Protein AF-A0A5C7LNF2-F1 (afdb_monomer_lite)

Radius of gyration: 24.25 Å; chains: 1; bounding box: 39×29×82 Å

Structure (mmCIF, N/CA/C/O backbone):
data_AF-A0A5C7LNF2-F1
#
_entry.id   AF-A0A5C7LNF2-F1
#
loop_
_atom_site.group_PDB
_atom_site.id
_atom_site.type_symbol
_atom_site.label_atom_id
_atom_site.label_alt_id
_atom_site.label_comp_id
_atom_site.label_asym_id
_atom_site.label_entity_id
_atom_site.label_seq_id
_atom_site.pdbx_PDB_ins_code
_atom_site.Cartn_x
_atom_site.Cartn_y
_atom_site.Cartn_z
_atom_site.occupancy
_atom_site.B_iso_or_equiv
_atom_site.auth_seq_id
_atom_site.auth_comp_id
_atom_site.auth_asym_id
_atom_site.auth_atom_id
_atom_site.pdbx_PDB_model_num
ATOM 1 N N . MET A 1 1 ? -9.396 15.289 19.249 1.00 38.56 1 MET A N 1
ATOM 2 C CA . MET A 1 1 ? -10.683 14.948 19.897 1.00 38.56 1 MET A CA 1
ATOM 3 C C . MET A 1 1 ? -10.760 13.434 20.010 1.00 38.56 1 MET A C 1
ATOM 5 O O . MET A 1 1 ? -11.024 12.774 19.011 1.00 38.56 1 MET A O 1
ATOM 9 N N . ASN A 1 2 ? -10.449 12.897 21.190 1.00 40.03 2 ASN A N 1
ATOM 10 C CA . ASN A 1 2 ? -10.497 11.462 21.471 1.00 40.03 2 ASN A CA 1
ATOM 11 C C . ASN A 1 2 ? -11.960 11.063 21.676 1.00 40.03 2 ASN A C 1
ATOM 13 O O . ASN A 1 2 ? -12.620 11.608 22.558 1.00 40.03 2 ASN A O 1
ATOM 17 N N . ARG A 1 3 ? -12.483 10.157 20.846 1.00 45.62 3 ARG A N 1
ATOM 18 C CA . ARG A 1 3 ? -13.803 9.551 21.061 1.00 45.62 3 ARG A CA 1
ATOM 19 C C . ARG A 1 3 ? -13.601 8.193 21.720 1.00 45.62 3 ARG A C 1
ATOM 21 O O . ARG A 1 3 ? -13.691 7.165 21.059 1.00 45.62 3 ARG A O 1
ATOM 28 N N . SER A 1 4 ? -13.282 8.216 23.008 1.00 44.75 4 SER A N 1
ATOM 29 C CA . SER A 1 4 ? -13.455 7.051 23.874 1.00 44.75 4 SER A CA 1
ATOM 30 C C . SER A 1 4 ? -14.906 7.033 24.349 1.00 44.75 4 SER A C 1
ATOM 32 O O . SER A 1 4 ? -15.467 8.090 24.645 1.00 44.75 4 SER A O 1
ATOM 34 N N . ASP A 1 5 ? -15.520 5.853 24.400 1.00 51.50 5 ASP A N 1
ATOM 35 C CA . ASP A 1 5 ? -16.830 5.685 25.030 1.00 51.50 5 ASP A CA 1
ATOM 36 C C . ASP A 1 5 ? -16.732 6.008 26.535 1.00 51.50 5 ASP A C 1
ATOM 38 O O . ASP A 1 5 ? -15.662 5.862 27.139 1.00 51.50 5 ASP A O 1
ATOM 42 N N . ARG A 1 6 ? -17.841 6.436 27.153 1.00 57.44 6 ARG A N 1
ATOM 43 C CA . ARG A 1 6 ? -17.924 6.845 28.575 1.00 57.44 6 ARG A CA 1
ATOM 44 C C . ARG A 1 6 ? -17.488 5.749 29.562 1.00 57.44 6 ARG A C 1
ATOM 46 O O . ARG A 1 6 ? -17.333 6.034 30.743 1.00 57.44 6 ARG A O 1
ATOM 53 N N . THR A 1 7 ? -17.283 4.521 29.094 1.00 60.19 7 THR A N 1
ATOM 54 C CA . THR A 1 7 ? -16.947 3.325 29.878 1.00 60.19 7 THR A CA 1
ATOM 55 C C . THR A 1 7 ? -15.483 2.886 29.763 1.00 60.19 7 THR A C 1
ATOM 57 O O . THR A 1 7 ? -15.115 1.871 30.347 1.00 60.19 7 THR A O 1
ATOM 60 N N . GLY A 1 8 ? -14.632 3.592 29.003 1.00 56.94 8 GLY A N 1
ATOM 61 C CA . GLY A 1 8 ? -13.210 3.235 28.854 1.00 56.94 8 GLY A CA 1
ATOM 62 C C . GLY A 1 8 ? -12.959 1.899 28.137 1.00 56.94 8 GLY A C 1
ATOM 63 O O . GLY A 1 8 ? -11.827 1.422 28.104 1.00 56.94 8 GLY A O 1
ATOM 64 N N . THR A 1 9 ? -13.998 1.297 27.547 1.00 58.50 9 THR A N 1
ATOM 65 C CA . THR A 1 9 ? -13.875 0.041 26.805 1.00 58.50 9 THR A CA 1
ATOM 66 C C . THR A 1 9 ? -13.363 0.336 25.392 1.00 58.50 9 THR A C 1
ATOM 68 O O . THR A 1 9 ? -14.009 1.089 24.657 1.00 58.50 9 THR A O 1
ATOM 71 N N . PRO A 1 10 ? -12.209 -0.217 24.979 1.00 63.03 10 PRO A N 1
ATOM 72 C CA . PRO A 1 10 ? -11.702 -0.020 23.629 1.00 63.03 10 PRO A CA 1
ATOM 73 C C . PRO A 1 10 ? -12.667 -0.614 22.597 1.00 63.03 10 PRO A C 1
ATOM 75 O O . PRO A 1 10 ? -13.002 -1.796 22.635 1.00 63.03 10 PRO A O 1
ATOM 78 N N . ILE A 1 11 ? -13.103 0.213 21.645 1.00 74.38 11 ILE A N 1
ATOM 79 C CA . ILE A 1 11 ? -13.879 -0.250 20.494 1.00 74.38 11 ILE A CA 1
ATOM 80 C C . ILE A 1 11 ? -12.915 -0.971 19.550 1.00 74.38 11 ILE A C 1
ATOM 82 O O . ILE A 1 11 ? -11.967 -0.376 19.020 1.00 74.38 11 ILE A O 1
ATOM 86 N N . PHE A 1 12 ? -13.162 -2.259 19.338 1.00 78.00 12 PHE A N 1
ATOM 87 C CA . PHE A 1 12 ? -12.359 -3.098 18.459 1.00 78.00 12 PHE A CA 1
ATOM 88 C C . PHE A 1 12 ? -13.042 -3.310 17.113 1.00 78.00 12 PHE A C 1
ATOM 90 O O . PHE A 1 12 ? -14.254 -3.500 17.029 1.00 78.00 12 PHE A O 1
ATOM 97 N N . LYS A 1 13 ? -12.232 -3.335 16.056 1.00 82.25 13 LYS A N 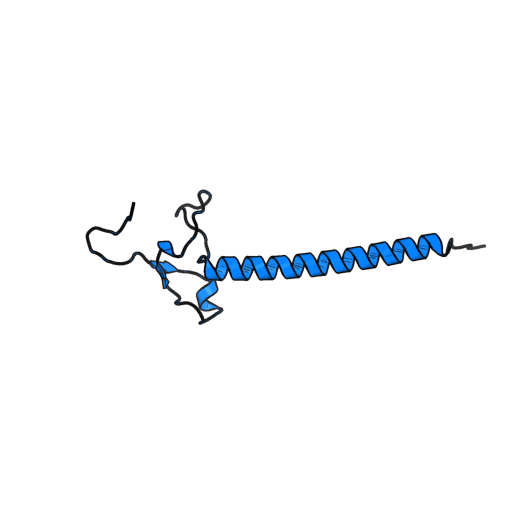1
ATOM 98 C CA . LYS A 1 13 ? -12.643 -3.732 14.711 1.00 82.25 13 LYS A CA 1
ATOM 99 C C . LYS A 1 13 ? -11.729 -4.849 14.212 1.00 82.25 13 LYS A C 1
ATOM 101 O O . LYS A 1 13 ? -10.515 -4.819 14.431 1.00 82.25 13 LYS A O 1
ATOM 106 N N . THR A 1 14 ? -12.308 -5.828 13.525 1.00 84.50 14 THR A N 1
ATOM 107 C CA . THR A 1 14 ? -11.553 -6.938 12.939 1.00 84.50 14 THR A CA 1
ATOM 108 C C . THR A 1 14 ? -10.775 -6.481 11.706 1.00 84.50 14 THR A C 1
ATOM 110 O O . THR A 1 14 ? -11.260 -5.709 10.874 1.00 84.50 14 THR A O 1
ATOM 113 N N . CYS A 1 15 ? -9.534 -6.952 11.590 1.00 88.06 15 CYS A N 1
ATOM 114 C CA . CYS A 1 15 ? -8.698 -6.747 10.412 1.00 88.06 15 CYS A CA 1
ATOM 115 C C . CYS A 1 15 ? -8.405 -8.109 9.758 1.00 88.06 15 CYS A C 1
ATOM 117 O O . CYS A 1 15 ? -7.582 -8.859 10.285 1.00 88.06 15 CYS A O 1
ATOM 119 N N . PRO A 1 16 ? -8.962 -8.406 8.568 1.00 85.00 16 PRO A N 1
ATOM 120 C CA . PRO A 1 16 ? -8.732 -9.688 7.886 1.00 85.00 16 PRO A CA 1
ATOM 121 C C . PRO A 1 16 ? -7.254 -9.952 7.548 1.00 85.00 16 PRO A C 1
ATOM 123 O O . PRO A 1 16 ? -6.819 -11.082 7.365 1.00 85.00 16 PRO A O 1
ATOM 126 N N . GLY A 1 17 ? -6.440 -8.894 7.452 1.00 82.62 17 GLY A N 1
ATOM 127 C CA . GLY A 1 17 ? -5.002 -9.021 7.210 1.00 82.62 17 GLY A CA 1
ATOM 128 C C . GLY A 1 17 ? -4.204 -9.529 8.416 1.00 82.62 17 GLY A C 1
ATOM 129 O O . GLY A 1 17 ? -3.068 -9.964 8.229 1.00 82.62 17 GLY A O 1
ATOM 130 N N . CYS A 1 18 ? -4.772 -9.455 9.624 1.00 80.56 18 CYS A N 1
ATOM 131 C CA . CYS A 1 18 ? -4.152 -9.940 10.856 1.00 80.56 18 CYS A CA 1
ATOM 132 C C . CYS A 1 18 ? -4.312 -11.461 11.022 1.00 80.56 18 CYS A C 1
ATOM 134 O O . CYS A 1 18 ? -3.403 -12.103 11.531 1.00 80.56 18 CYS A O 1
ATOM 136 N N . GLU A 1 19 ? -5.402 -12.054 10.522 1.00 68.88 19 GLU A N 1
ATOM 137 C CA . GLU A 1 19 ? -5.620 -13.517 10.531 1.00 68.88 19 GLU A CA 1
ATOM 138 C C . GLU A 1 19 ? -4.554 -14.256 9.719 1.00 68.88 19 GLU A C 1
ATOM 140 O O . GLU A 1 19 ? -4.014 -15.276 10.133 1.00 68.88 19 GLU A O 1
ATOM 145 N N . ILE A 1 20 ? -4.207 -13.697 8.560 1.00 69.50 20 ILE A N 1
ATOM 146 C CA . ILE A 1 20 ? -3.2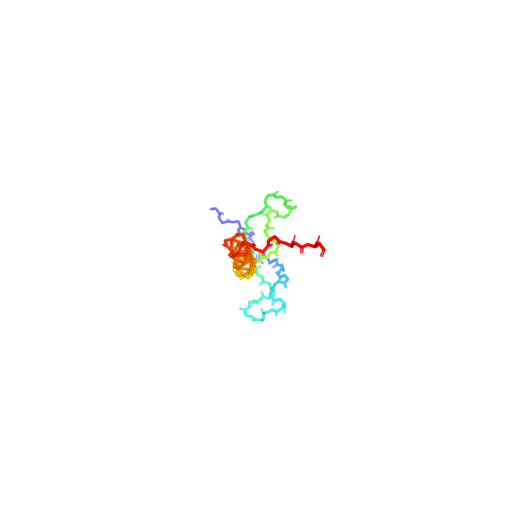63 -14.305 7.614 1.00 69.50 20 ILE A CA 1
ATOM 147 C C . ILE A 1 20 ? -1.810 -14.104 8.074 1.00 69.50 20 ILE A C 1
ATOM 149 O O . ILE A 1 20 ? -0.900 -14.811 7.636 1.00 69.50 20 ILE A O 1
ATOM 153 N N . ARG A 1 21 ? -1.548 -13.106 8.929 1.00 64.38 21 ARG A N 1
ATOM 154 C CA . ARG A 1 21 ? -0.203 -12.798 9.423 1.00 64.38 21 ARG A CA 1
ATOM 155 C C . ARG A 1 21 ? -0.247 -12.497 10.924 1.00 64.38 21 ARG A C 1
ATOM 157 O O . ARG A 1 21 ? -0.558 -11.357 11.274 1.00 64.38 21 ARG A O 1
ATOM 164 N N . PRO A 1 22 ? 0.213 -13.422 11.792 1.00 57.94 22 PRO A N 1
ATOM 165 C CA . PRO A 1 22 ? 0.108 -13.309 13.252 1.00 57.94 22 PRO A CA 1
ATOM 166 C C . PRO A 1 22 ? 0.990 -12.207 13.869 1.00 57.94 22 PRO A C 1
ATOM 168 O O . PRO A 1 22 ? 1.100 -12.104 15.084 1.00 57.94 22 PRO A O 1
ATOM 171 N N . ARG A 1 23 ? 1.613 -11.344 13.051 1.00 56.59 23 ARG A N 1
ATOM 172 C CA . ARG A 1 23 ? 2.380 -10.179 13.523 1.00 56.59 23 ARG A CA 1
ATOM 173 C C . ARG A 1 23 ? 1.506 -9.083 14.137 1.00 56.59 23 ARG A C 1
ATOM 175 O O . ARG A 1 23 ? 2.048 -8.141 14.704 1.00 56.59 23 ARG A O 1
ATOM 182 N N . HIS A 1 24 ? 0.185 -9.176 14.015 1.00 55.38 24 HIS A N 1
ATOM 183 C CA . HIS A 1 24 ? -0.745 -8.179 14.529 1.00 55.38 24 HIS A CA 1
ATOM 184 C C . HIS A 1 24 ? -1.950 -8.894 15.151 1.00 55.38 24 HIS A C 1
ATOM 186 O O . HIS A 1 24 ? -2.422 -9.889 14.603 1.00 55.38 24 HIS A O 1
ATOM 192 N N . GLN A 1 25 ? -2.453 -8.395 16.280 1.00 61.09 25 GLN A N 1
ATOM 193 C CA . GLN A 1 25 ? -3.638 -8.963 16.926 1.00 61.09 25 GLN A CA 1
ATOM 194 C C . GLN A 1 25 ? -4.865 -8.839 16.003 1.00 61.09 25 GLN A C 1
ATOM 196 O O . GLN A 1 25 ? -5.044 -7.832 15.310 1.00 61.09 25 GLN A O 1
ATOM 201 N N . LEU A 1 26 ? -5.694 -9.889 15.987 1.00 58.19 26 LEU A N 1
ATOM 202 C CA . LEU A 1 26 ? -6.924 -10.018 15.189 1.00 58.19 26 LEU A CA 1
ATOM 203 C C . LEU A 1 26 ? -7.897 -8.841 15.400 1.00 58.19 26 LEU A C 1
ATOM 205 O O . LEU A 1 26 ? -8.580 -8.395 14.474 1.00 58.19 26 LEU A O 1
ATOM 209 N N . HIS A 1 27 ? -7.893 -8.310 16.620 1.00 62.38 27 HIS A N 1
ATOM 210 C CA . HIS A 1 27 ? -8.662 -7.157 17.052 1.00 62.38 27 HIS A CA 1
ATOM 211 C C . HIS A 1 27 ? -7.713 -5.963 17.136 1.00 62.38 27 HIS A C 1
ATOM 213 O O . HIS A 1 27 ? -6.839 -5.914 17.998 1.00 62.38 27 HIS A O 1
ATOM 219 N N . ALA A 1 28 ? -7.869 -5.000 16.231 1.00 66.56 28 ALA A N 1
ATOM 220 C CA . ALA A 1 28 ? -7.169 -3.726 16.324 1.00 66.56 28 ALA A CA 1
ATOM 221 C C . ALA A 1 28 ? -8.145 -2.664 16.844 1.00 66.56 28 ALA A C 1
ATOM 223 O O . ALA A 1 28 ? -9.331 -2.680 16.498 1.00 66.56 28 ALA A O 1
ATOM 224 N N . SER A 1 29 ? -7.659 -1.736 17.674 1.00 77.44 29 SER A N 1
ATOM 225 C CA . SER A 1 29 ? -8.451 -0.562 18.048 1.00 77.44 29 SER A CA 1
ATOM 226 C C . SER A 1 29 ? -8.867 0.204 16.791 1.00 77.44 29 SER A C 1
ATOM 228 O O . SER A 1 29 ? -8.134 0.235 15.797 1.00 77.44 29 SER A O 1
ATOM 230 N N . VAL A 1 30 ? -10.031 0.850 16.822 1.00 82.75 30 VAL A N 1
ATOM 231 C CA . VAL A 1 30 ? -10.506 1.695 15.709 1.00 82.75 30 VAL A CA 1
ATOM 232 C C . VAL A 1 30 ? -9.484 2.763 15.284 1.00 82.75 30 VAL A C 1
ATOM 234 O O . VAL A 1 30 ? -9.394 3.097 14.106 1.00 82.75 30 VAL A O 1
ATOM 237 N N . GLU A 1 31 ? -8.637 3.225 16.204 1.00 83.69 31 GLU A N 1
ATOM 238 C CA . GLU A 1 31 ? -7.556 4.195 15.964 1.00 83.69 31 GLU A CA 1
ATOM 239 C C . GLU A 1 31 ? -6.446 3.661 15.043 1.00 83.69 31 GLU A C 1
ATOM 241 O O . GLU A 1 31 ? -5.772 4.417 14.328 1.00 83.69 31 GLU A O 1
ATOM 246 N N . ASN A 1 32 ? -6.274 2.338 15.014 1.00 86.31 32 ASN A N 1
ATOM 247 C CA . ASN A 1 32 ? -5.331 1.659 14.135 1.00 86.31 32 ASN A CA 1
ATOM 248 C C . ASN A 1 32 ? -5.856 1.508 12.704 1.00 86.31 32 ASN A C 1
ATOM 250 O O . ASN A 1 32 ? -5.118 1.045 11.831 1.00 86.31 32 ASN A O 1
ATOM 254 N N . PHE A 1 33 ? -7.089 1.928 12.424 1.00 89.75 33 PHE A N 1
ATOM 255 C CA . PHE A 1 33 ? -7.633 2.004 11.075 1.00 89.75 33 PHE A CA 1
ATOM 256 C C . PHE A 1 33 ? -7.492 3.422 10.514 1.00 89.75 33 PHE A C 1
ATOM 258 O O . PHE A 1 33 ? -7.546 4.421 11.226 1.00 89.75 33 PHE A O 1
ATOM 265 N N . GLY A 1 34 ? -7.243 3.518 9.208 1.00 89.25 34 GLY A N 1
ATOM 266 C CA . GLY A 1 34 ? -7.349 4.794 8.502 1.00 89.25 34 GLY A CA 1
ATOM 267 C C . GLY A 1 34 ? -8.813 5.158 8.259 1.00 89.25 34 GLY A C 1
ATOM 268 O O . GLY A 1 34 ? -9.676 4.281 8.273 1.00 89.25 34 GLY A O 1
ATOM 269 N N . VAL A 1 35 ? -9.086 6.427 7.967 1.00 91.19 35 VAL A N 1
ATOM 270 C CA . VAL A 1 35 ? -10.425 6.878 7.564 1.00 91.19 35 VAL A CA 1
ATOM 271 C C . VAL A 1 35 ? -10.728 6.413 6.136 1.00 91.19 35 VAL A C 1
ATOM 273 O O . VAL A 1 35 ? -9.845 6.379 5.269 1.00 91.19 35 VAL A O 1
ATOM 276 N N . ASN A 1 36 ? -11.977 6.020 5.896 1.00 92.12 36 ASN A N 1
ATOM 277 C CA . ASN A 1 36 ? -12.521 5.784 4.567 1.00 92.12 36 ASN A CA 1
ATOM 278 C C . ASN A 1 36 ? -13.993 6.210 4.509 1.00 92.12 36 ASN A C 1
ATOM 280 O O . ASN A 1 36 ? -14.875 5.467 4.934 1.00 92.12 36 ASN A O 1
ATOM 284 N N . THR A 1 37 ? -14.249 7.389 3.949 1.00 92.56 37 THR A N 1
ATOM 285 C CA . THR A 1 37 ? -15.595 7.969 3.845 1.00 92.56 37 THR A CA 1
ATOM 286 C C . THR A 1 37 ? -16.510 7.210 2.889 1.00 92.56 37 THR A C 1
ATOM 288 O O . THR A 1 37 ? -17.723 7.358 2.972 1.00 92.56 37 THR A O 1
ATOM 291 N N . SER A 1 38 ? -15.966 6.358 2.014 1.00 93.06 38 SER A N 1
ATOM 292 C CA . SER A 1 38 ? -16.773 5.554 1.092 1.00 93.06 38 SER A CA 1
ATOM 293 C C . SER A 1 38 ? -17.432 4.342 1.764 1.00 93.06 38 SER A C 1
ATOM 295 O O . SER A 1 38 ? -18.150 3.594 1.104 1.00 93.06 38 SER A O 1
ATOM 297 N N . ARG A 1 39 ? -17.132 4.070 3.041 1.00 88.31 39 ARG A N 1
ATOM 298 C CA . ARG A 1 39 ? -17.632 2.903 3.777 1.00 88.31 39 ARG A CA 1
ATOM 299 C C . ARG A 1 39 ? -18.591 3.324 4.880 1.00 88.31 39 ARG A C 1
ATOM 301 O O . ARG A 1 39 ? -18.413 4.366 5.500 1.00 88.31 39 ARG A O 1
ATOM 308 N N . LYS A 1 40 ? -19.557 2.451 5.180 1.00 89.12 40 LYS A N 1
ATOM 309 C CA . LYS A 1 40 ? -20.593 2.676 6.203 1.00 89.12 40 LYS A CA 1
ATOM 310 C C . LYS A 1 40 ? -20.021 2.964 7.597 1.00 89.12 40 LYS A C 1
ATOM 312 O O . LYS A 1 40 ? -20.608 3.725 8.351 1.00 89.12 40 LYS A O 1
ATOM 317 N N . ASP A 1 41 ? -18.887 2.353 7.932 1.00 86.00 41 ASP A N 1
ATOM 318 C CA . ASP A 1 41 ? -18.202 2.508 9.219 1.00 86.00 41 ASP A CA 1
ATOM 319 C C . ASP A 1 41 ? -17.186 3.661 9.242 1.00 86.00 41 ASP A C 1
ATOM 321 O O . ASP A 1 41 ? -16.550 3.894 10.266 1.00 86.00 41 ASP A O 1
ATOM 325 N N . GLY A 1 42 ? -16.989 4.364 8.122 1.00 90.50 42 GLY A N 1
ATOM 326 C CA . GLY A 1 42 ? -16.023 5.458 8.012 1.00 90.50 42 GLY A CA 1
ATOM 327 C C . GLY A 1 42 ? -14.554 5.031 8.129 1.00 90.50 42 GLY A C 1
ATOM 328 O O . GLY A 1 42 ? -13.675 5.893 8.184 1.00 90.50 42 GLY A O 1
ATOM 329 N N . LEU A 1 43 ? -14.252 3.728 8.163 1.00 91.44 43 LEU A N 1
ATOM 330 C CA . LEU A 1 43 ? -12.918 3.189 8.440 1.00 91.44 43 LEU A CA 1
ATOM 331 C C . LEU A 1 43 ? -12.450 2.236 7.336 1.00 91.44 43 LEU A C 1
ATOM 333 O O . LEU A 1 43 ? -13.221 1.480 6.749 1.00 91.44 43 LEU A O 1
ATOM 337 N N . GLN A 1 44 ? -11.142 2.199 7.090 1.00 91.94 44 GLN A N 1
ATOM 338 C CA . GLN A 1 44 ? -10.514 1.262 6.154 1.00 91.94 44 GLN A CA 1
ATOM 339 C C . GLN A 1 44 ? -10.794 -0.204 6.525 1.00 91.94 44 GLN A C 1
ATOM 341 O O . GLN A 1 44 ? -11.014 -0.527 7.685 1.00 91.94 44 GLN A O 1
ATOM 346 N N . VAL A 1 45 ? -10.761 -1.115 5.546 1.00 89.94 45 VAL A N 1
ATOM 347 C CA . VAL A 1 45 ? -10.937 -2.569 5.785 1.00 89.94 45 VAL A CA 1
ATOM 348 C C . VAL A 1 45 ? -9.793 -3.155 6.606 1.00 89.94 45 VAL A C 1
ATOM 350 O O . VAL A 1 45 ? -10.001 -4.037 7.429 1.00 89.94 45 VAL A O 1
ATOM 353 N N . TYR A 1 46 ? -8.580 -2.675 6.350 1.00 89.06 46 TYR A N 1
ATOM 354 C CA . TYR A 1 46 ? -7.357 -3.155 6.980 1.00 89.06 46 TYR A CA 1
ATOM 355 C C . TYR A 1 46 ? -6.837 -2.105 7.957 1.00 89.06 46 TYR A C 1
ATOM 357 O O . TYR A 1 46 ? -6.956 -0.902 7.696 1.00 89.06 46 TYR A O 1
ATOM 365 N N . CYS A 1 47 ? -6.197 -2.551 9.039 1.00 90.06 47 CYS A N 1
ATOM 366 C CA . CYS A 1 47 ? -5.422 -1.658 9.892 1.00 90.06 47 CYS A CA 1
ATOM 367 C C . CYS A 1 47 ? -4.281 -1.009 9.084 1.00 90.06 47 CYS A C 1
ATOM 369 O O . CYS A 1 47 ? -3.854 -1.528 8.045 1.00 90.06 47 CYS A O 1
ATOM 371 N N . LYS A 1 48 ? -3.762 0.124 9.562 1.00 87.94 48 LYS A N 1
ATOM 372 C CA . LYS A 1 48 ? -2.695 0.903 8.911 1.00 87.94 48 LYS A CA 1
ATOM 373 C C . LYS A 1 48 ? -1.485 0.032 8.542 1.00 87.94 48 LYS A C 1
ATOM 375 O O . LYS A 1 48 ? -0.975 0.153 7.430 1.00 87.94 48 LYS A O 1
ATOM 380 N N . ALA A 1 49 ? -1.088 -0.895 9.418 1.00 85.62 49 ALA A N 1
ATOM 381 C CA . ALA A 1 49 ? 0.027 -1.815 9.183 1.00 85.62 49 ALA A CA 1
ATOM 382 C C . ALA A 1 49 ? -0.240 -2.784 8.014 1.00 85.62 49 ALA A C 1
ATOM 384 O O . ALA A 1 49 ? 0.536 -2.846 7.056 1.00 85.62 49 ALA A O 1
ATOM 385 N N . CYS A 1 50 ? -1.372 -3.497 8.038 1.00 88.50 50 CYS A N 1
ATOM 386 C CA . CYS A 1 50 ? -1.762 -4.403 6.955 1.00 88.50 50 CYS A CA 1
ATOM 387 C C . CYS A 1 50 ? -1.983 -3.654 5.633 1.00 88.50 50 CYS A C 1
ATOM 389 O O . CYS A 1 50 ? -1.629 -4.159 4.566 1.00 88.50 50 CYS A O 1
ATOM 391 N N . LEU A 1 51 ? -2.524 -2.434 5.689 1.00 89.44 51 LEU A N 1
ATOM 392 C CA . LEU A 1 51 ? -2.701 -1.586 4.516 1.00 89.44 51 LEU A CA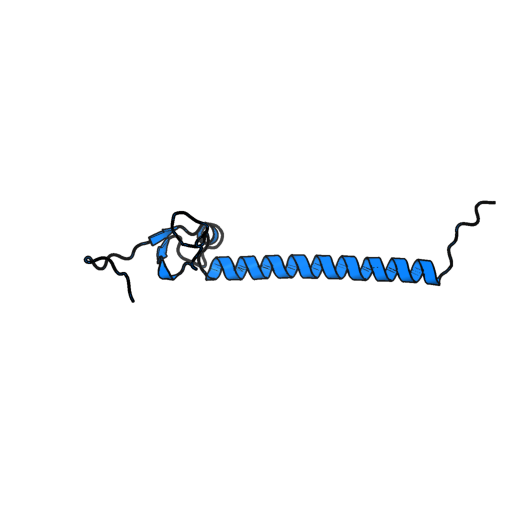 1
ATOM 393 C C . LEU A 1 51 ? -1.353 -1.170 3.908 1.00 89.44 51 LEU A C 1
ATOM 395 O O . LEU A 1 51 ? -1.185 -1.276 2.693 1.00 89.44 51 LEU A O 1
ATOM 399 N N . ALA A 1 52 ? -0.385 -0.748 4.726 1.00 86.38 52 ALA A N 1
ATOM 400 C CA . ALA A 1 52 ? 0.960 -0.388 4.276 1.00 86.38 52 ALA A CA 1
ATOM 401 C C . ALA A 1 52 ? 1.672 -1.575 3.611 1.00 86.38 52 ALA A C 1
ATOM 403 O O . ALA A 1 52 ? 2.215 -1.441 2.512 1.00 86.38 52 ALA A O 1
ATOM 404 N N . PHE A 1 53 ? 1.585 -2.761 4.218 1.00 84.69 53 PHE A N 1
ATOM 405 C CA . PHE A 1 53 ? 2.131 -3.985 3.637 1.00 84.69 53 PHE A CA 1
ATOM 406 C C . PHE A 1 53 ? 1.515 -4.295 2.266 1.00 84.69 53 PHE A C 1
ATOM 408 O O . PHE A 1 53 ? 2.234 -4.536 1.294 1.00 84.69 53 PHE A O 1
ATOM 415 N N . ARG A 1 54 ? 0.181 -4.237 2.156 1.00 86.06 54 ARG A N 1
ATOM 416 C CA . ARG A 1 54 ? -0.520 -4.471 0.884 1.00 86.06 54 ARG A CA 1
ATOM 417 C C . ARG A 1 54 ? -0.141 -3.452 -0.185 1.00 86.06 54 ARG A C 1
ATOM 419 O O . ARG A 1 54 ? 0.009 -3.830 -1.344 1.00 86.06 54 ARG A O 1
ATOM 426 N N . ARG A 1 55 ? 0.026 -2.180 0.189 1.00 86.94 55 ARG A N 1
ATOM 427 C CA . ARG A 1 55 ? 0.477 -1.125 -0.730 1.00 86.94 55 ARG A CA 1
ATOM 428 C C . ARG A 1 55 ? 1.882 -1.410 -1.252 1.00 86.94 55 ARG A C 1
ATOM 430 O O . ARG A 1 55 ? 2.078 -1.356 -2.461 1.00 86.94 55 ARG A O 1
ATOM 437 N N . LYS A 1 56 ? 2.816 -1.808 -0.381 1.00 82.00 56 LYS A N 1
ATOM 438 C CA . LYS A 1 56 ? 4.174 -2.197 -0.791 1.00 82.00 56 LYS A CA 1
ATOM 439 C C . LYS A 1 56 ? 4.156 -3.393 -1.747 1.00 82.00 56 LYS A C 1
ATOM 441 O O . LYS A 1 56 ? 4.767 -3.333 -2.805 1.00 82.00 56 LYS A O 1
ATOM 446 N N . ALA A 1 57 ? 3.392 -4.441 -1.432 1.00 78.56 57 ALA A N 1
ATOM 447 C CA . ALA A 1 57 ? 3.253 -5.608 -2.308 1.00 78.56 57 ALA A CA 1
ATOM 448 C C . ALA A 1 57 ? 2.597 -5.275 -3.665 1.00 78.56 57 ALA A C 1
ATOM 450 O O . ALA A 1 57 ? 2.913 -5.888 -4.682 1.00 78.56 57 ALA A O 1
ATOM 451 N N . ALA A 1 58 ? 1.672 -4.311 -3.708 1.00 76.88 58 ALA A N 1
ATOM 452 C CA . ALA A 1 58 ? 1.107 -3.818 -4.962 1.00 76.88 58 ALA A CA 1
ATOM 453 C C . ALA A 1 58 ? 2.120 -2.998 -5.778 1.00 76.88 58 ALA A C 1
ATOM 455 O O . ALA A 1 58 ? 2.145 -3.151 -6.994 1.00 76.88 58 ALA A O 1
ATOM 456 N N . GLY A 1 59 ? 2.954 -2.182 -5.121 1.00 78.88 59 GLY A N 1
ATOM 457 C CA . GLY A 1 59 ? 4.057 -1.449 -5.753 1.00 78.88 59 GLY A CA 1
ATOM 458 C C . GLY A 1 59 ? 5.048 -2.388 -6.434 1.00 78.88 59 GLY A C 1
ATOM 459 O O . GLY A 1 59 ? 5.208 -2.309 -7.642 1.00 78.88 59 GLY A O 1
ATOM 460 N N . VAL A 1 60 ? 5.558 -3.389 -5.707 1.00 77.00 60 VAL A N 1
ATOM 461 C CA . VAL A 1 60 ? 6.493 -4.390 -6.260 1.00 77.00 60 VAL A CA 1
ATOM 462 C C . VAL A 1 60 ? 5.928 -5.090 -7.504 1.00 77.00 60 VAL A C 1
ATOM 464 O O . VAL A 1 60 ? 6.644 -5.317 -8.474 1.00 77.00 60 VAL A O 1
ATOM 467 N N . ARG A 1 61 ? 4.624 -5.408 -7.520 1.00 77.06 61 ARG A N 1
ATOM 468 C CA . ARG A 1 61 ? 3.976 -6.002 -8.703 1.00 77.06 61 ARG A CA 1
ATOM 469 C C . ARG A 1 61 ? 3.890 -5.038 -9.889 1.00 77.06 61 ARG A C 1
ATOM 471 O O . ARG A 1 61 ? 3.975 -5.494 -11.025 1.00 77.06 61 ARG A O 1
ATOM 478 N N . LYS A 1 62 ? 3.702 -3.737 -9.642 1.00 82.75 62 LYS A N 1
ATOM 479 C CA . LYS A 1 62 ? 3.724 -2.711 -10.694 1.00 82.75 62 LYS A CA 1
ATOM 480 C C . LYS A 1 62 ? 5.131 -2.534 -11.250 1.00 82.75 62 LYS A C 1
ATOM 482 O O . LYS A 1 62 ? 5.269 -2.535 -12.465 1.00 82.75 62 LYS A O 1
ATOM 487 N N . ASP A 1 63 ? 6.143 -2.470 -10.392 1.00 87.06 63 ASP A N 1
ATOM 488 C CA . ASP A 1 63 ? 7.540 -2.307 -10.808 1.00 87.06 63 ASP A CA 1
ATOM 489 C C . ASP A 1 63 ? 7.988 -3.484 -11.685 1.00 87.06 63 ASP A C 1
ATOM 491 O O . ASP A 1 63 ? 8.504 -3.282 -12.779 1.00 87.06 63 ASP A O 1
ATOM 495 N N . ALA A 1 64 ? 7.660 -4.719 -11.285 1.00 88.19 64 ALA A N 1
ATOM 496 C CA . ALA A 1 64 ? 7.931 -5.909 -12.094 1.00 88.19 64 ALA A CA 1
ATOM 497 C C . ALA A 1 64 ? 7.203 -5.895 -13.456 1.00 88.19 64 ALA A C 1
ATOM 499 O O . ALA A 1 64 ? 7.722 -6.384 -14.461 1.00 88.19 64 ALA A O 1
ATOM 500 N N . TYR A 1 65 ? 5.985 -5.347 -13.510 1.00 89.25 65 TYR A N 1
ATOM 501 C CA . TYR A 1 65 ? 5.250 -5.187 -14.765 1.00 89.25 65 TYR A CA 1
ATOM 502 C C . TYR A 1 65 ? 5.872 -4.108 -15.664 1.00 89.25 65 TYR A C 1
ATOM 504 O O . TYR A 1 65 ? 6.016 -4.337 -16.865 1.00 89.25 65 TYR A O 1
ATOM 512 N N . ILE A 1 66 ? 6.278 -2.972 -15.088 1.00 92.56 66 ILE A N 1
ATOM 513 C CA . ILE A 1 66 ? 6.973 -1.886 -15.793 1.00 92.56 66 ILE A CA 1
ATOM 514 C C . ILE A 1 66 ? 8.283 -2.406 -16.385 1.00 92.56 66 ILE A C 1
ATOM 516 O O . ILE A 1 66 ? 8.487 -2.274 -17.586 1.00 92.56 66 ILE A O 1
ATOM 520 N N . GLU A 1 67 ? 9.100 -3.108 -15.600 1.00 95.81 67 GLU A N 1
ATOM 521 C CA . GLU A 1 67 ? 10.355 -3.699 -16.076 1.00 95.81 67 GLU A CA 1
ATOM 522 C C . GLU A 1 67 ? 10.117 -4.655 -17.260 1.00 95.81 67 GLU A C 1
ATOM 524 O O . GLU A 1 67 ? 10.834 -4.639 -18.266 1.00 95.81 67 GLU A O 1
ATOM 529 N N . LYS A 1 68 ? 9.065 -5.483 -17.187 1.00 95.19 68 LYS A N 1
ATOM 530 C CA . LYS A 1 68 ? 8.690 -6.382 -18.287 1.00 95.19 68 LYS A CA 1
ATOM 531 C C . LYS A 1 68 ? 8.312 -5.606 -19.553 1.00 95.19 68 LYS A C 1
ATOM 533 O O . LYS A 1 68 ? 8.688 -6.034 -20.649 1.00 95.19 68 LYS A O 1
ATOM 538 N N . LEU A 1 69 ? 7.580 -4.500 -19.413 1.00 96.44 69 LEU A N 1
ATOM 539 C CA . LEU A 1 69 ? 7.218 -3.621 -20.526 1.00 96.44 69 LEU A CA 1
ATOM 540 C C . LEU A 1 69 ? 8.446 -2.928 -21.120 1.00 96.44 69 LEU A C 1
ATOM 542 O O . LEU A 1 69 ? 8.619 -2.963 -22.334 1.00 96.44 69 LEU A O 1
ATOM 546 N N . GLU A 1 70 ? 9.331 -2.374 -20.296 1.00 96.75 70 GLU A N 1
ATOM 547 C CA . GLU A 1 70 ? 10.567 -1.725 -20.746 1.00 96.75 70 GLU A CA 1
ATOM 548 C C . GLU A 1 70 ? 11.451 -2.695 -21.533 1.00 96.75 70 GLU A C 1
ATOM 550 O O . GLU A 1 70 ? 11.889 -2.384 -22.643 1.00 96.75 70 GLU A O 1
ATOM 555 N N . ARG A 1 71 ? 11.621 -3.929 -21.037 1.00 97.12 71 ARG A N 1
ATOM 556 C CA . ARG A 1 71 ? 12.322 -4.994 -21.772 1.00 97.12 71 ARG A CA 1
ATOM 557 C C . ARG A 1 71 ? 11.649 -5.319 -23.106 1.00 97.12 71 ARG A C 1
ATOM 559 O O . ARG A 1 71 ? 12.338 -5.583 -24.090 1.00 97.12 71 ARG A O 1
ATOM 566 N N . ALA A 1 72 ? 10.317 -5.343 -23.160 1.00 96.31 72 ALA A N 1
ATOM 567 C CA . ALA A 1 72 ? 9.593 -5.584 -24.407 1.00 96.31 72 ALA A CA 1
ATOM 568 C C . ALA A 1 72 ? 9.808 -4.444 -25.413 1.00 96.31 72 ALA A C 1
ATOM 570 O O . ALA A 1 72 ? 10.114 -4.718 -26.571 1.00 96.31 72 ALA A O 1
ATOM 571 N N . VAL A 1 73 ? 9.736 -3.190 -24.963 1.00 96.81 73 VAL A N 1
ATOM 572 C CA . VAL A 1 73 ? 9.994 -2.005 -25.793 1.00 96.81 73 VAL A CA 1
ATOM 573 C C . VAL A 1 73 ? 11.419 -2.019 -26.341 1.00 96.81 73 VAL A C 1
ATOM 575 O O . VAL A 1 73 ? 11.609 -1.773 -27.529 1.00 96.81 73 VAL A O 1
ATOM 578 N N . LEU A 1 74 ? 12.415 -2.364 -25.520 1.00 95.38 74 LEU A N 1
ATOM 579 C CA . LEU A 1 74 ? 13.802 -2.495 -25.972 1.00 95.38 74 LEU A CA 1
ATOM 580 C C . LEU A 1 74 ? 13.957 -3.571 -27.051 1.00 95.38 74 LEU A C 1
ATOM 582 O O . LEU A 1 74 ? 14.621 -3.327 -28.054 1.00 95.38 74 LEU A O 1
ATOM 586 N N . ARG A 1 75 ? 13.296 -4.728 -26.900 1.00 94.00 75 ARG A N 1
ATOM 587 C CA . ARG A 1 75 ? 13.294 -5.772 -27.939 1.00 94.00 75 ARG A CA 1
ATOM 588 C C . ARG A 1 75 ? 12.640 -5.305 -29.236 1.00 94.00 75 ARG A C 1
ATOM 590 O O . ARG A 1 75 ? 13.171 -5.587 -30.302 1.00 94.00 75 ARG A O 1
ATOM 597 N N . LEU A 1 76 ? 11.507 -4.607 -29.160 1.00 92.69 76 LEU A N 1
ATOM 598 C CA . LEU A 1 76 ? 10.861 -4.036 -30.345 1.00 92.69 76 LEU A CA 1
ATOM 599 C C . LEU A 1 76 ? 11.770 -3.018 -31.038 1.00 92.69 76 LEU A C 1
ATOM 601 O O . LEU A 1 76 ? 11.943 -3.090 -32.249 1.00 92.69 76 LEU A O 1
ATOM 605 N N . ARG A 1 77 ? 12.398 -2.117 -30.274 1.00 93.25 77 ARG A N 1
ATOM 606 C CA . ARG A 1 77 ? 13.370 -1.156 -30.811 1.00 93.25 77 ARG A CA 1
ATOM 607 C C . ARG A 1 77 ? 14.538 -1.865 -31.487 1.00 93.25 77 ARG A C 1
ATOM 609 O O . ARG A 1 77 ? 14.870 -1.506 -32.605 1.00 93.25 77 ARG A O 1
ATOM 616 N N . ALA A 1 78 ? 15.112 -2.890 -30.857 1.00 91.38 78 ALA A N 1
ATOM 617 C CA . ALA A 1 78 ? 16.196 -3.669 -31.449 1.00 91.38 78 ALA A CA 1
ATOM 618 C C . ALA A 1 78 ? 15.776 -4.318 -32.777 1.00 91.38 78 ALA A C 1
ATOM 620 O O . ALA A 1 78 ? 16.494 -4.185 -33.756 1.00 91.38 78 ALA A O 1
ATOM 621 N N . LYS A 1 79 ? 14.582 -4.923 -32.848 1.00 88.00 79 LYS A N 1
ATOM 622 C CA . LYS A 1 79 ? 14.047 -5.497 -34.097 1.00 88.00 79 LYS A CA 1
ATOM 623 C C . LYS A 1 79 ? 13.896 -4.464 -35.214 1.00 88.00 79 LYS A C 1
ATOM 625 O O . LYS A 1 79 ? 14.258 -4.743 -36.350 1.00 88.00 79 LYS A O 1
ATOM 630 N N . ILE A 1 80 ? 13.395 -3.272 -34.884 1.00 89.06 80 ILE A N 1
ATOM 631 C CA . ILE A 1 80 ? 13.274 -2.164 -35.844 1.00 89.06 80 ILE A CA 1
ATOM 632 C C . ILE A 1 80 ? 14.663 -1.728 -36.330 1.00 89.06 80 ILE A C 1
ATOM 634 O O . ILE A 1 80 ? 14.862 -1.553 -37.527 1.00 89.06 80 ILE A O 1
ATOM 638 N N . MET A 1 81 ? 15.630 -1.596 -35.417 1.00 82.56 81 MET A N 1
ATOM 639 C CA . MET A 1 81 ? 17.003 -1.200 -35.752 1.00 82.56 81 MET A CA 1
ATOM 640 C C . MET A 1 81 ? 17.763 -2.268 -36.551 1.00 82.56 81 MET A C 1
ATOM 642 O O . MET A 1 81 ? 18.630 -1.919 -37.344 1.00 82.56 81 MET A O 1
ATOM 646 N N . SER A 1 82 ? 17.451 -3.552 -36.358 1.00 79.56 82 SER A N 1
ATOM 647 C CA . SER A 1 82 ? 18.070 -4.671 -37.079 1.00 79.56 82 SER A CA 1
ATOM 648 C C . SER A 1 82 ? 17.489 -4.907 -38.476 1.00 79.56 82 SER A C 1
ATOM 650 O O . SER A 1 82 ? 18.029 -5.732 -39.202 1.00 79.56 82 SER A O 1
ATOM 652 N N . GLY A 1 83 ? 16.434 -4.187 -38.877 1.00 67.94 83 GLY A N 1
ATOM 653 C CA . GLY A 1 83 ? 15.943 -4.221 -40.256 1.00 67.94 83 GLY A CA 1
ATOM 654 C C . GLY A 1 83 ? 15.409 -5.582 -40.715 1.00 67.94 83 GLY A C 1
ATOM 655 O O . GLY A 1 83 ? 15.437 -5.858 -41.910 1.00 67.94 83 GLY A O 1
ATOM 656 N N . GLU A 1 84 ? 14.907 -6.428 -39.808 1.00 60.84 84 GLU A N 1
ATOM 657 C CA . GLU A 1 84 ? 14.200 -7.663 -40.180 1.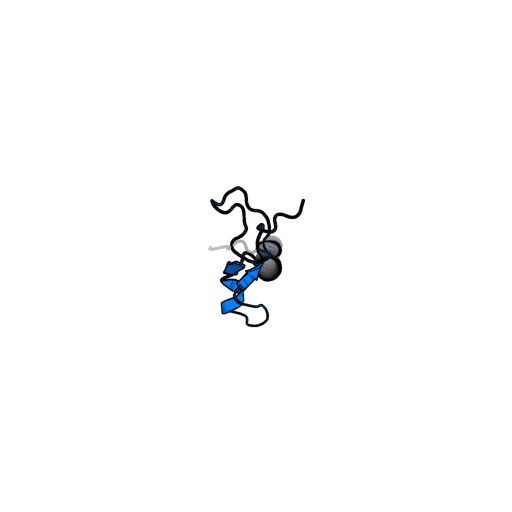00 60.84 84 GLU A CA 1
ATOM 658 C C . GLU A 1 84 ? 12.792 -7.323 -40.700 1.00 60.84 84 GLU A C 1
ATOM 660 O O . GLU A 1 84 ? 11.773 -7.549 -40.046 1.00 60.84 84 GLU A O 1
ATOM 665 N N . GLY A 1 85 ? 12.738 -6.726 -41.890 1.00 56.16 85 GLY A N 1
ATOM 666 C CA . GLY A 1 85 ? 11.601 -6.884 -42.782 1.00 56.16 85 GLY A CA 1
ATOM 667 C C . GLY A 1 85 ? 11.715 -8.264 -43.417 1.00 56.16 85 GLY A C 1
ATOM 668 O O . GLY A 1 85 ? 12.674 -8.520 -44.141 1.00 56.16 85 GLY A O 1
ATOM 669 N N . HIS A 1 86 ? 10.767 -9.156 -43.119 1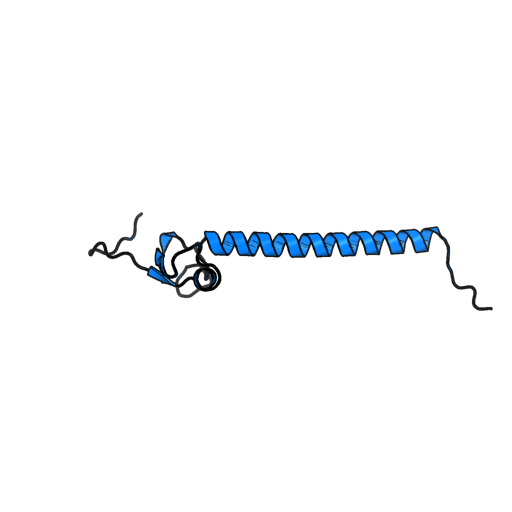.00 53.62 86 HIS A N 1
ATOM 670 C CA . HIS A 1 86 ? 10.560 -10.379 -43.896 1.00 53.62 86 HIS A CA 1
ATOM 671 C C . HIS A 1 86 ? 10.533 -10.010 -45.385 1.00 53.62 86 HIS A C 1
ATOM 673 O O . HIS A 1 86 ? 9.639 -9.289 -45.826 1.00 53.62 86 HIS A O 1
ATOM 679 N N . ASN A 1 87 ? 11.524 -10.484 -46.138 1.00 51.16 87 ASN A N 1
ATOM 680 C CA . ASN A 1 87 ? 11.426 -10.604 -47.582 1.00 51.16 87 ASN A CA 1
ATOM 681 C C . ASN A 1 87 ? 10.973 -12.038 -47.860 1.00 51.16 87 ASN A C 1
ATOM 683 O O . ASN A 1 87 ? 11.802 -12.937 -47.984 1.00 51.16 87 ASN A O 1
ATOM 687 N N . ASP A 1 88 ? 9.659 -12.249 -47.851 1.00 52.59 88 ASP A N 1
ATOM 688 C CA . ASP A 1 88 ? 9.050 -13.438 -48.438 1.00 52.59 88 ASP A CA 1
ATOM 689 C C . ASP A 1 88 ? 8.932 -13.182 -49.949 1.00 52.59 88 ASP A C 1
ATOM 691 O O . ASP A 1 88 ? 8.011 -12.498 -50.401 1.00 52.59 88 ASP A O 1
ATOM 695 N N . GLN A 1 89 ? 9.900 -13.693 -50.713 1.00 50.81 89 GLN A N 1
ATOM 696 C CA . GLN A 1 89 ? 9.856 -13.796 -52.174 1.00 50.81 89 GLN A CA 1
ATOM 697 C C . GLN A 1 89 ? 10.062 -15.252 -52.577 1.00 50.81 89 GLN A C 1
ATOM 699 O O . GLN A 1 89 ? 11.028 -15.868 -52.072 1.00 50.81 89 GLN A O 1
#

Sequence (89 aa):
MNRSDRTGTPIFKTCPGCEIRPRHQLHASVENFGVNTSRKDGLQVYCKACLAFRRKAAGVRKDAYIEKLERAVLRL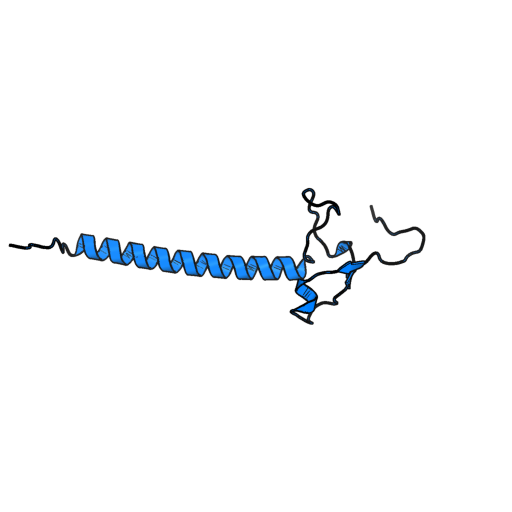RAKIMSGEGHNDQ

pLDDT: mean 78.16, std 15.61, range [38.56, 97.12]

Secondary structure (DSSP, 8-state):
-----TT-PPPEEE-HHHHS-TTS-SEEEGGGEEE-TTSTTSEEEEEHHHHHHHHHHHHHHHHHHHHHHHHHHHHHHHHHHTT------

Foldseek 3Di:
DDPDDPVNDFDWDAAPLCVVPVPDDRTDGQVQFDADPVDPVRTDNHGPVSVVVVVVVVVVVVVVVVVVVVVVVVVVVVCVVVPPDDPPD